Protein AF-A0A964MCD6-F1 (afdb_monomer_lite)

Foldseek 3Di:
DLLLVLLVLLVVLVDQLQNVCVQLVHHSVVSVCSNVVVDPDDDPSSVVSSVVSSCVSPVPDDDD

Structure (mmCIF, N/CA/C/O backbone):
data_AF-A0A964MCD6-F1
#
_entry.id   AF-A0A964MCD6-F1
#
loop_
_atom_site.group_PDB
_atom_site.id
_atom_site.type_symbol
_atom_site.label_atom_id
_atom_site.label_alt_id
_atom_site.label_comp_id
_atom_site.label_asym_id
_atom_site.label_entity_id
_atom_site.label_seq_id
_atom_site.pdbx_PDB_ins_code
_atom_site.Cartn_x
_atom_site.Cartn_y
_atom_site.Cartn_z
_atom_site.occupancy
_atom_site.B_iso_or_equiv
_atom_site.auth_seq_id
_atom_site.auth_comp_id
_atom_site.auth_asym_id
_atom_site.auth_atom_id
_atom_site.pdbx_PDB_model_num
ATOM 1 N N . MET A 1 1 ? -7.393 -11.164 -7.687 1.00 76.06 1 MET A N 1
ATOM 2 C CA . MET A 1 1 ? -7.907 -10.470 -6.482 1.00 76.06 1 MET A CA 1
ATOM 3 C C . MET A 1 1 ? -8.066 -9.004 -6.842 1.00 76.06 1 MET A C 1
ATOM 5 O O . MET A 1 1 ? -7.263 -8.531 -7.630 1.00 76.06 1 MET A O 1
ATOM 9 N N . ASP A 1 2 ? -9.086 -8.299 -6.354 1.00 88.12 2 ASP A N 1
ATOM 10 C CA . ASP A 1 2 ? -9.278 -6.888 -6.723 1.00 88.12 2 ASP A CA 1
ATOM 11 C C . ASP A 1 2 ? -8.463 -5.976 -5.790 1.00 88.12 2 ASP A C 1
ATOM 13 O O . ASP A 1 2 ? -8.947 -5.492 -4.766 1.00 88.12 2 ASP A O 1
ATOM 17 N N . TRP A 1 3 ? -7.172 -5.829 -6.101 1.00 92.19 3 TRP A N 1
ATOM 18 C CA . TRP A 1 3 ? -6.223 -5.053 -5.296 1.00 92.19 3 TRP A CA 1
ATOM 19 C C . TRP A 1 3 ? -6.582 -3.568 -5.245 1.00 92.19 3 TRP A C 1
ATOM 21 O O . TRP A 1 3 ? -6.455 -2.933 -4.197 1.00 92.19 3 TRP A O 1
ATOM 31 N N . LYS A 1 4 ? -7.078 -3.037 -6.3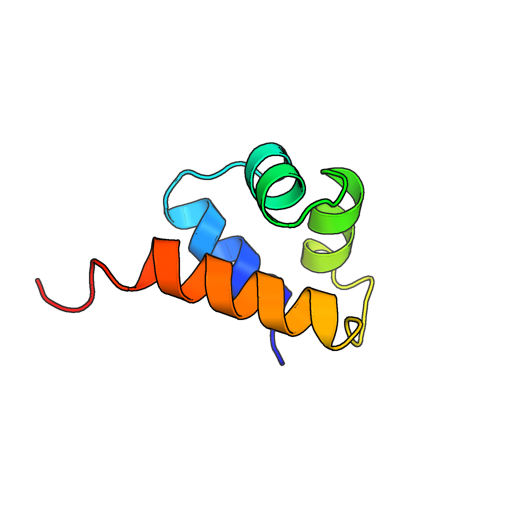67 1.00 93.50 4 LYS A N 1
ATOM 32 C CA . LYS A 1 4 ? -7.572 -1.666 -6.477 1.00 93.50 4 LYS A CA 1
ATOM 33 C C . LYS A 1 4 ? -8.693 -1.425 -5.471 1.00 93.50 4 LYS A C 1
ATOM 35 O O . LYS A 1 4 ? -8.593 -0.487 -4.684 1.00 93.50 4 LYS A O 1
ATOM 40 N N . LYS A 1 5 ? -9.701 -2.302 -5.443 1.00 93.50 5 LYS A N 1
ATOM 41 C CA . LYS A 1 5 ? -10.836 -2.177 -4.523 1.00 93.50 5 LYS A CA 1
ATOM 42 C C . LYS A 1 5 ? -10.407 -2.135 -3.055 1.00 93.50 5 LYS A C 1
ATOM 44 O O . LYS A 1 5 ? -10.941 -1.340 -2.290 1.00 93.50 5 LYS A O 1
ATOM 49 N N . LEU A 1 6 ? -9.422 -2.942 -2.657 1.00 93.69 6 LEU A N 1
ATOM 50 C CA . LEU A 1 6 ? -8.908 -2.909 -1.282 1.00 93.69 6 LEU A CA 1
ATOM 51 C C . LEU A 1 6 ? -8.282 -1.558 -0.930 1.00 93.69 6 LEU A C 1
ATOM 53 O O . LEU A 1 6 ? -8.528 -1.038 0.156 1.00 93.69 6 LEU A O 1
ATOM 57 N N . ILE A 1 7 ? -7.490 -0.983 -1.838 1.00 94.56 7 ILE A N 1
ATOM 58 C CA . ILE A 1 7 ? -6.883 0.334 -1.623 1.00 94.56 7 ILE A CA 1
ATOM 59 C C . ILE A 1 7 ? -7.969 1.409 -1.561 1.00 94.56 7 ILE A C 1
ATOM 61 O O . ILE A 1 7 ? -7.942 2.223 -0.645 1.00 94.56 7 ILE A O 1
ATOM 65 N N . GLU A 1 8 ? -8.943 1.390 -2.471 1.00 94.38 8 GLU A N 1
ATOM 66 C CA . GLU A 1 8 ? -10.054 2.350 -2.470 1.00 94.38 8 GLU A CA 1
ATOM 67 C C . GLU A 1 8 ? -10.865 2.286 -1.166 1.00 94.38 8 GLU A C 1
ATOM 69 O O . GLU A 1 8 ? -11.167 3.322 -0.580 1.00 94.38 8 GLU A O 1
ATOM 74 N N . GLU A 1 9 ? -11.152 1.089 -0.649 1.00 94.00 9 GLU A N 1
ATOM 75 C CA . GLU A 1 9 ? -11.841 0.915 0.636 1.00 94.00 9 GLU A CA 1
ATOM 76 C C . GLU A 1 9 ? -11.026 1.464 1.819 1.00 94.00 9 GLU A C 1
ATOM 78 O O . GLU A 1 9 ? -11.593 2.102 2.707 1.00 94.00 9 GLU A O 1
ATOM 83 N N . ILE A 1 10 ? -9.699 1.292 1.814 1.00 94.44 10 ILE A N 1
ATOM 84 C CA . ILE A 1 10 ? -8.811 1.909 2.812 1.00 94.44 10 ILE A CA 1
ATOM 85 C C . ILE A 1 10 ? -8.820 3.441 2.675 1.00 94.44 10 ILE A C 1
ATOM 87 O O . ILE A 1 10 ? -8.891 4.151 3.678 1.00 94.44 10 ILE A O 1
ATOM 91 N N . GLN A 1 11 ? -8.807 3.975 1.451 1.00 94.25 11 GLN A N 1
ATOM 92 C CA . GLN A 1 11 ? -8.874 5.421 1.221 1.00 94.25 11 GLN A CA 1
ATOM 93 C C . GLN A 1 11 ? -10.197 6.030 1.694 1.00 94.25 11 GLN A C 1
ATOM 95 O O . GLN A 1 11 ? -10.203 7.130 2.245 1.00 94.25 11 GLN A O 1
ATOM 100 N N . LEU A 1 12 ? -11.310 5.303 1.561 1.00 94.31 12 LEU A N 1
ATOM 101 C CA . LEU A 1 12 ? -12.613 5.713 2.098 1.00 94.31 12 LEU A CA 1
ATOM 102 C C . LEU A 1 12 ? -12.632 5.806 3.633 1.00 94.31 12 LEU A C 1
ATOM 104 O O . LEU A 1 12 ? -13.496 6.482 4.190 1.00 94.31 12 LEU A O 1
ATOM 108 N N . ARG A 1 13 ? -11.684 5.165 4.330 1.00 91.56 13 ARG A N 1
ATOM 109 C CA . ARG A 1 13 ? -11.483 5.327 5.781 1.00 91.56 13 ARG A CA 1
ATOM 110 C C . ARG A 1 13 ? -10.671 6.570 6.152 1.00 91.56 13 ARG A C 1
ATOM 112 O O . ARG A 1 13 ? -10.572 6.882 7.333 1.00 91.56 13 ARG A O 1
ATOM 119 N N . GLY A 1 14 ? -10.139 7.293 5.166 1.00 91.69 14 GLY A N 1
ATOM 120 C CA . GLY A 1 14 ? -9.399 8.540 5.354 1.00 91.69 14 GLY A CA 1
ATOM 121 C C . GLY A 1 14 ? -7.887 8.420 5.173 1.00 91.69 14 GLY A C 1
ATOM 122 O O . GLY A 1 14 ? -7.202 9.432 5.277 1.00 91.69 14 GLY A O 1
ATOM 123 N N . LEU A 1 15 ? -7.359 7.229 4.869 1.00 94.81 15 LEU A N 1
ATOM 124 C CA . LEU A 1 15 ? -5.930 7.063 4.608 1.00 94.81 15 LEU A CA 1
ATOM 125 C C . LEU A 1 15 ? -5.580 7.534 3.192 1.00 94.81 15 LEU A C 1
ATOM 127 O O . LEU A 1 15 ? -6.172 7.119 2.195 1.00 94.81 15 LEU A O 1
ATOM 131 N N . SER A 1 16 ? -4.557 8.369 3.079 1.00 96.00 16 SER A N 1
ATOM 132 C CA . SER A 1 16 ? -4.003 8.777 1.791 1.00 96.00 16 SER A CA 1
ATOM 133 C C . SER A 1 16 ? -3.146 7.670 1.161 1.00 96.00 16 SER A C 1
ATOM 135 O O . SER A 1 16 ? -2.630 6.779 1.833 1.00 96.00 16 SER A O 1
ATOM 137 N N . GLN A 1 17 ? -2.900 7.749 -0.152 1.00 95.25 17 GLN A N 1
ATOM 138 C CA . GLN A 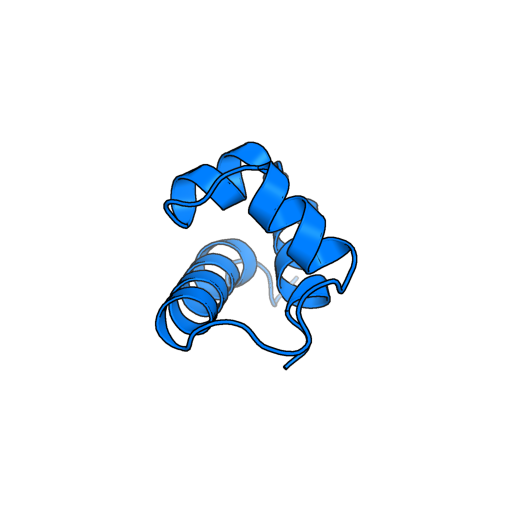1 17 ? -2.005 6.798 -0.835 1.00 95.25 17 GLN A CA 1
ATOM 139 C C . GLN A 1 17 ? -0.571 6.827 -0.287 1.00 95.25 17 GLN A C 1
ATOM 141 O O . GLN A 1 17 ? 0.134 5.823 -0.355 1.00 95.25 17 GLN A O 1
ATOM 146 N N . ALA A 1 18 ? -0.130 7.972 0.242 1.00 96.62 18 ALA A N 1
ATOM 147 C CA . ALA A 1 18 ? 1.184 8.106 0.857 1.00 96.62 18 ALA A CA 1
ATOM 148 C C . ALA A 1 18 ? 1.267 7.353 2.189 1.00 96.62 18 ALA A C 1
ATOM 150 O O . ALA A 1 18 ? 2.256 6.664 2.436 1.00 96.62 18 ALA A O 1
ATOM 151 N N . GLU A 1 19 ? 0.219 7.427 3.010 1.00 96.38 19 GLU A N 1
ATOM 152 C CA . GLU A 1 19 ? 0.125 6.678 4.266 1.00 96.38 19 GLU A CA 1
ATOM 153 C C . GLU A 1 19 ? 0.004 5.178 4.007 1.00 96.38 19 GLU A C 1
ATOM 155 O O . GLU A 1 19 ? 0.743 4.404 4.603 1.00 96.38 19 GLU A O 1
ATOM 160 N N . ILE A 1 20 ? -0.823 4.768 3.039 1.00 95.75 20 ILE A N 1
ATOM 161 C CA . ILE A 1 20 ? -0.917 3.363 2.610 1.00 95.75 20 ILE A CA 1
ATOM 162 C C . ILE A 1 20 ? 0.451 2.857 2.138 1.00 95.75 20 ILE A C 1
ATOM 164 O O . ILE A 1 20 ? 0.882 1.779 2.533 1.00 95.75 20 ILE A O 1
ATOM 168 N N . GLY A 1 21 ? 1.165 3.643 1.328 1.00 96.19 21 GLY A N 1
ATOM 169 C CA . GLY A 1 21 ? 2.514 3.295 0.886 1.00 96.19 21 GLY A CA 1
ATOM 170 C C . GLY A 1 21 ? 3.452 3.100 2.074 1.00 96.19 21 GLY A C 1
ATOM 171 O O . GLY A 1 21 ? 4.097 2.060 2.180 1.00 96.19 21 GLY A O 1
ATOM 172 N N . LYS A 1 22 ? 3.463 4.051 3.013 1.00 96.25 22 LYS A N 1
ATOM 173 C CA . LYS A 1 22 ? 4.275 3.982 4.232 1.00 96.25 22 LYS A CA 1
ATOM 174 C C . LYS A 1 22 ? 3.979 2.725 5.058 1.00 96.25 22 LYS A C 1
ATOM 176 O O . LYS A 1 22 ? 4.919 2.032 5.435 1.00 96.25 22 LYS A O 1
ATOM 181 N N . GLU A 1 23 ? 2.707 2.405 5.285 1.00 95.00 23 GLU A N 1
ATOM 182 C CA . GLU A 1 23 ? 2.272 1.209 6.025 1.00 95.00 23 GLU A CA 1
ATOM 183 C C . GLU A 1 23 ? 2.682 -0.098 5.331 1.00 95.00 23 GLU A C 1
ATOM 185 O O . GLU A 1 23 ? 2.990 -1.090 5.989 1.00 95.00 23 GLU A O 1
ATOM 190 N N . LEU A 1 24 ? 2.727 -0.098 3.998 1.00 94.44 24 LEU A N 1
ATOM 191 C CA . LEU A 1 24 ? 3.136 -1.253 3.197 1.00 94.44 24 LEU A CA 1
ATOM 192 C C . LEU A 1 24 ? 4.652 -1.311 2.939 1.00 94.44 24 LEU A C 1
ATOM 194 O O . LEU A 1 24 ? 5.118 -2.241 2.282 1.00 94.44 24 LEU A O 1
ATOM 198 N N . GLY A 1 25 ? 5.432 -0.328 3.402 1.00 95.00 25 GLY A N 1
ATOM 199 C CA . GLY A 1 25 ? 6.855 -0.209 3.061 1.00 95.00 25 GLY A CA 1
ATOM 200 C C . GLY A 1 25 ? 7.103 0.056 1.567 1.00 95.00 25 GLY A C 1
ATOM 201 O O . GLY A 1 25 ? 8.132 -0.341 1.017 1.00 95.00 25 GLY A O 1
ATOM 202 N N . ARG A 1 26 ? 6.146 0.695 0.886 1.00 94.88 26 ARG A N 1
ATOM 203 C CA . ARG A 1 26 ? 6.153 1.029 -0.545 1.00 94.88 26 ARG A CA 1
ATOM 204 C C . ARG A 1 26 ? 6.045 2.539 -0.767 1.00 94.88 26 ARG A C 1
ATOM 206 O O . ARG A 1 26 ? 5.748 3.314 0.137 1.00 94.88 26 ARG A O 1
ATOM 213 N N . SER A 1 27 ? 6.299 2.985 -1.995 1.00 96.31 27 SER A N 1
ATOM 214 C CA . SER A 1 27 ? 6.126 4.394 -2.357 1.00 96.31 27 SER A CA 1
ATOM 215 C C . SER A 1 27 ? 4.653 4.727 -2.616 1.00 96.31 27 SER A C 1
ATOM 217 O O . SER A 1 27 ? 3.867 3.869 -3.017 1.00 96.31 27 SER A O 1
ATOM 219 N N . GLN A 1 28 ? 4.283 6.001 -2.468 1.00 96.19 28 GLN A N 1
ATOM 220 C CA . GLN A 1 28 ? 2.961 6.487 -2.886 1.00 96.19 28 GLN A CA 1
ATOM 221 C C . GLN A 1 28 ? 2.693 6.200 -4.376 1.00 96.19 28 GLN A C 1
ATOM 223 O O . GLN A 1 28 ? 1.577 5.842 -4.744 1.00 96.19 28 GLN A O 1
ATOM 228 N N . ALA A 1 29 ? 3.725 6.299 -5.222 1.00 95.88 29 ALA A N 1
ATOM 229 C CA . ALA A 1 29 ? 3.633 5.989 -6.647 1.00 95.88 29 ALA A CA 1
ATOM 230 C C . ALA A 1 29 ? 3.267 4.519 -6.900 1.00 95.88 29 ALA A C 1
ATOM 232 O O . ALA A 1 29 ? 2.411 4.246 -7.736 1.00 95.88 29 ALA A O 1
ATOM 233 N N . TRP A 1 30 ? 3.846 3.589 -6.131 1.00 95.69 30 TRP A N 1
ATOM 234 C CA . TRP A 1 30 ? 3.487 2.173 -6.206 1.00 95.69 30 TRP A CA 1
ATOM 235 C C . TRP A 1 30 ? 1.996 1.971 -5.912 1.00 95.69 30 TRP A C 1
ATOM 237 O O . TRP A 1 30 ? 1.304 1.332 -6.698 1.00 95.69 30 TRP A O 1
ATOM 247 N N . VAL A 1 31 ? 1.468 2.596 -4.853 1.00 95.50 31 VAL A N 1
ATOM 248 C CA . VAL A 1 31 ? 0.031 2.534 -4.517 1.00 95.50 31 VAL A CA 1
ATOM 249 C C . VAL A 1 31 ? -0.822 3.095 -5.658 1.00 95.50 31 VAL A C 1
ATOM 251 O O . VAL A 1 31 ? -1.815 2.485 -6.053 1.00 95.50 31 VAL A O 1
ATOM 254 N N . ALA A 1 32 ? -0.418 4.228 -6.234 1.00 95.62 32 ALA A N 1
ATOM 255 C CA . ALA A 1 32 ? -1.119 4.834 -7.359 1.00 95.62 32 ALA A CA 1
ATOM 256 C C . ALA A 1 32 ? -1.121 3.934 -8.610 1.00 95.62 32 ALA A C 1
ATOM 258 O O . ALA A 1 32 ? -2.081 3.951 -9.378 1.00 95.62 32 ALA A O 1
ATOM 259 N N . ASP A 1 33 ? -0.073 3.140 -8.821 1.00 94.94 33 ASP A N 1
ATOM 260 C CA . ASP A 1 33 ? 0.023 2.197 -9.937 1.00 94.94 33 ASP A CA 1
ATOM 261 C C . ASP A 1 33 ? -0.862 0.966 -9.742 1.00 94.94 33 ASP A C 1
ATOM 263 O O . ASP A 1 33 ? -1.491 0.522 -10.705 1.00 94.94 33 ASP A O 1
ATOM 267 N N . VAL A 1 34 ? -1.009 0.486 -8.502 1.00 93.81 34 VAL A N 1
ATOM 268 C CA . VAL A 1 34 ? -2.004 -0.545 -8.165 1.00 93.81 34 VAL A CA 1
ATOM 269 C C . VAL A 1 34 ? -3.425 -0.030 -8.413 1.00 93.81 34 VAL A C 1
ATOM 271 O O . VAL A 1 34 ? -4.214 -0.708 -9.065 1.00 93.81 34 VAL A O 1
ATOM 274 N N . VAL A 1 35 ? -3.748 1.194 -7.978 1.00 94.25 35 VAL A N 1
ATOM 275 C CA . VAL A 1 35 ? -5.080 1.801 -8.200 1.00 94.25 35 VAL A CA 1
ATOM 276 C C . VAL A 1 35 ? -5.380 2.008 -9.688 1.00 94.25 35 VAL A C 1
ATOM 278 O O . VAL A 1 35 ? -6.519 1.850 -10.127 1.00 94.25 35 VAL A O 1
ATOM 281 N N . ARG A 1 36 ? -4.360 2.330 -10.490 1.00 93.56 36 ARG A N 1
ATOM 282 C CA . ARG A 1 36 ? -4.477 2.446 -11.953 1.00 93.56 36 ARG A CA 1
ATOM 283 C C . ARG A 1 36 ? -4.563 1.097 -12.672 1.00 93.56 36 ARG A C 1
ATOM 285 O O . ARG A 1 36 ? -4.728 1.098 -13.886 1.00 93.56 36 ARG A O 1
ATOM 292 N N . GLY A 1 37 ? -4.444 -0.023 -11.958 1.00 90.12 37 GLY A N 1
ATOM 293 C CA . GLY A 1 37 ? -4.484 -1.358 -12.551 1.00 90.12 37 GLY A CA 1
ATOM 294 C C . GLY A 1 37 ? -3.255 -1.682 -13.398 1.00 90.12 37 GLY A C 1
ATOM 295 O O . GLY A 1 37 ? -3.353 -2.479 -14.321 1.00 90.12 37 GLY A O 1
ATOM 296 N N . ARG A 1 38 ? -2.092 -1.069 -13.118 1.00 89.69 38 ARG A N 1
ATOM 297 C CA . ARG A 1 38 ? -0.844 -1.396 -13.838 1.00 89.69 38 ARG A CA 1
ATOM 298 C C . ARG A 1 38 ? -0.265 -2.760 -13.460 1.00 89.69 38 ARG A C 1
ATOM 300 O O . ARG A 1 38 ? 0.676 -3.214 -14.103 1.00 89.69 38 ARG A O 1
ATOM 307 N N . TYR A 1 39 ? -0.786 -3.372 -12.401 1.00 86.75 39 TYR A N 1
ATOM 308 C CA . TYR A 1 39 ? -0.387 -4.687 -11.930 1.00 86.75 39 TYR A CA 1
ATOM 309 C C . TYR A 1 39 ? -1.565 -5.647 -12.062 1.00 86.75 39 TYR A C 1
ATOM 311 O O . TYR A 1 39 ? -2.572 -5.476 -11.374 1.00 86.75 39 TYR A O 1
ATOM 319 N N . ASP A 1 40 ? -1.407 -6.666 -12.905 1.00 80.88 40 ASP A N 1
ATOM 320 C CA . ASP A 1 40 ? -2.352 -7.786 -12.982 1.00 80.88 40 ASP A CA 1
ATOM 321 C C . ASP A 1 40 ? -2.310 -8.626 -11.700 1.00 80.88 40 ASP A C 1
ATOM 323 O O . ASP A 1 40 ? -3.332 -9.120 -11.222 1.00 80.88 40 ASP A O 1
ATOM 327 N N . ASP A 1 41 ? -1.117 -8.741 -11.110 1.00 86.69 41 ASP A N 1
ATOM 328 C CA . ASP A 1 41 ? -0.915 -9.384 -9.824 1.00 86.69 41 ASP A CA 1
ATOM 329 C C . ASP A 1 41 ? 0.196 -8.712 -9.013 1.00 86.69 41 ASP A C 1
ATOM 331 O O . ASP A 1 41 ? 1.137 -8.120 -9.553 1.00 86.69 41 ASP A O 1
ATOM 335 N N . LEU A 1 42 ? 0.078 -8.805 -7.692 1.00 90.00 42 LEU A N 1
ATOM 336 C CA . LEU A 1 42 ? 1.091 -8.330 -6.759 1.00 90.00 42 LEU A CA 1
ATOM 337 C C . LEU A 1 42 ? 1.956 -9.502 -6.311 1.00 90.00 42 LEU A C 1
ATOM 339 O O . LEU A 1 42 ? 1.512 -10.646 -6.251 1.00 90.00 42 LEU A O 1
ATOM 343 N N . LYS A 1 43 ? 3.196 -9.217 -5.902 1.00 92.44 43 LYS A N 1
ATOM 344 C CA . LYS A 1 43 ? 3.983 -10.225 -5.184 1.00 92.44 43 LYS A CA 1
ATOM 345 C C . LYS A 1 43 ? 3.195 -10.682 -3.961 1.00 92.44 43 LYS A C 1
ATO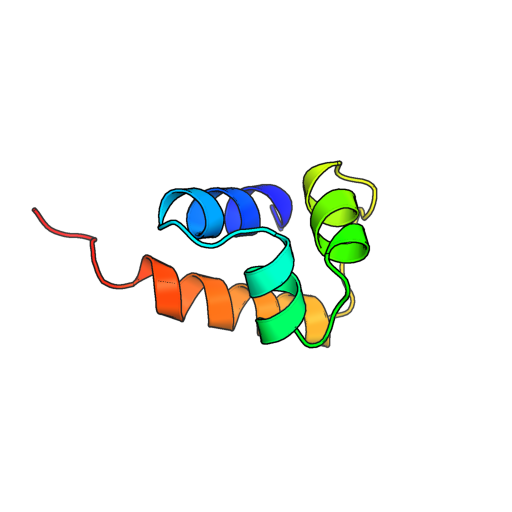M 347 O O . LYS A 1 43 ? 2.608 -9.855 -3.265 1.00 92.44 43 LYS A O 1
ATOM 352 N N . TRP A 1 44 ? 3.237 -11.980 -3.663 1.00 91.81 44 TRP A N 1
ATOM 353 C CA . TRP A 1 44 ? 2.471 -12.568 -2.560 1.00 91.81 44 TRP A CA 1
ATOM 354 C C . TRP A 1 44 ? 2.636 -11.801 -1.239 1.00 91.81 44 TRP A C 1
ATOM 356 O O . TRP A 1 44 ? 1.648 -11.526 -0.564 1.00 91.81 44 TRP A O 1
ATOM 366 N N . SER A 1 45 ? 3.861 -11.378 -0.908 1.00 93.06 45 SER A N 1
ATOM 367 C CA . SER A 1 45 ? 4.150 -10.574 0.287 1.00 93.06 45 SER A CA 1
ATOM 368 C C . SER A 1 45 ? 3.427 -9.223 0.298 1.00 93.06 45 SER A C 1
ATOM 370 O O . SER A 1 45 ? 2.895 -8.824 1.330 1.00 93.06 45 SER A O 1
ATOM 372 N N . ASP A 1 46 ? 3.370 -8.537 -0.847 1.00 93.81 46 ASP A N 1
ATOM 373 C CA . ASP A 1 46 ? 2.694 -7.243 -0.987 1.00 93.81 46 A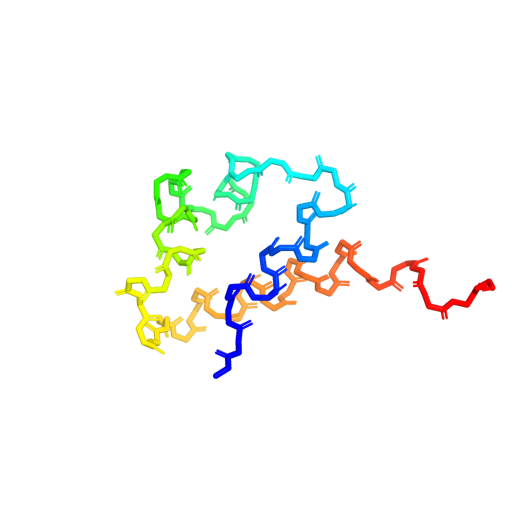SP A CA 1
ATOM 374 C C . ASP A 1 46 ? 1.174 -7.413 -0.915 1.00 93.81 46 ASP A C 1
ATOM 376 O O . ASP A 1 46 ? 0.492 -6.644 -0.238 1.00 93.81 46 ASP A O 1
ATOM 380 N N . GLY A 1 47 ? 0.649 -8.470 -1.541 1.00 93.62 47 GLY A N 1
ATOM 381 C CA . GLY A 1 47 ? -0.762 -8.835 -1.443 1.00 93.62 47 GLY A CA 1
ATOM 382 C C . GLY A 1 47 ? -1.180 -9.159 -0.006 1.00 93.62 47 GLY A C 1
ATOM 383 O O . GLY A 1 47 ? -2.196 -8.654 0.468 1.00 93.62 47 GLY A O 1
ATOM 384 N N . GLN A 1 48 ? -0.385 -9.949 0.726 1.00 95.62 48 GLN A N 1
ATOM 385 C CA . GLN A 1 48 ? -0.652 -10.261 2.137 1.00 95.62 48 GLN A CA 1
ATOM 386 C C . GLN A 1 48 ? -0.607 -9.014 3.025 1.00 95.62 48 GLN A C 1
ATOM 388 O O . GLN A 1 48 ? -1.501 -8.832 3.853 1.00 95.62 48 GLN A O 1
ATOM 393 N N . ALA A 1 49 ? 0.383 -8.136 2.833 1.00 95.44 49 ALA A N 1
ATOM 394 C CA . ALA A 1 49 ? 0.479 -6.880 3.573 1.00 95.44 49 ALA A CA 1
ATOM 395 C C . ALA A 1 49 ? -0.738 -5.977 3.313 1.00 95.44 49 ALA A C 1
ATOM 397 O O . ALA A 1 49 ? -1.333 -5.460 4.259 1.00 95.44 49 ALA A O 1
ATOM 398 N N . LEU A 1 50 ? -1.173 -5.857 2.054 1.00 95.00 50 LEU A N 1
ATOM 399 C CA . LEU A 1 50 ? -2.360 -5.084 1.686 1.00 95.00 50 LEU A CA 1
ATOM 400 C C . LEU A 1 50 ? -3.643 -5.671 2.287 1.00 95.00 50 LEU A C 1
ATOM 402 O O . LEU A 1 50 ? -4.472 -4.927 2.803 1.00 95.00 50 LEU A O 1
ATOM 406 N N . ILE A 1 51 ? -3.802 -6.997 2.281 1.00 94.50 51 ILE A N 1
ATOM 407 C CA . ILE A 1 51 ? -4.943 -7.667 2.924 1.00 94.50 51 ILE A CA 1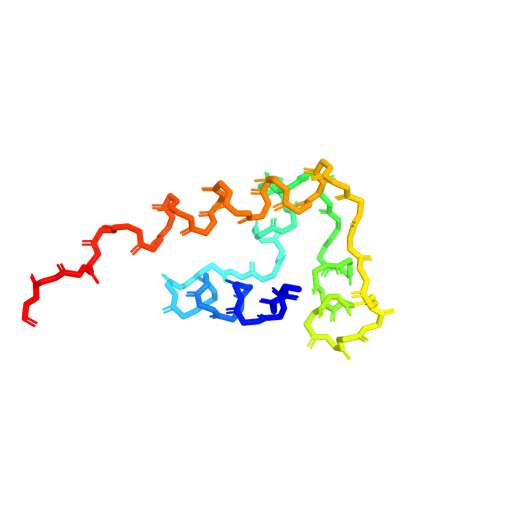
ATOM 408 C C . ILE A 1 51 ? -4.938 -7.423 4.436 1.00 94.50 51 ILE A C 1
ATOM 410 O O . ILE A 1 51 ? -5.995 -7.197 5.026 1.00 94.50 51 ILE A O 1
ATOM 414 N N . ALA A 1 52 ? -3.772 -7.489 5.079 1.00 94.88 52 ALA A N 1
ATOM 415 C CA . ALA A 1 52 ? -3.642 -7.244 6.510 1.00 94.88 52 ALA A CA 1
ATOM 416 C C . ALA A 1 52 ? -3.993 -5.791 6.863 1.00 94.88 52 ALA A C 1
ATOM 418 O O . ALA A 1 52 ? -4.795 -5.571 7.773 1.00 94.88 52 ALA A O 1
ATOM 419 N N . LEU A 1 53 ? -3.465 -4.827 6.102 1.00 94.44 53 LEU A N 1
ATOM 420 C CA . LEU A 1 53 ? -3.787 -3.408 6.235 1.00 94.44 53 LEU A CA 1
ATOM 421 C C . LEU A 1 53 ? -5.286 -3.169 6.041 1.00 94.44 53 LEU A C 1
ATOM 423 O O . LEU A 1 53 ? -5.939 -2.602 6.910 1.00 94.44 53 LEU A O 1
ATOM 427 N N . HIS A 1 54 ? -5.859 -3.681 4.952 1.00 94.75 54 HIS A N 1
ATOM 428 C CA . HIS A 1 54 ? -7.289 -3.568 4.676 1.00 94.75 54 HIS A CA 1
ATOM 429 C C . HIS A 1 54 ? -8.134 -4.111 5.822 1.00 94.75 54 HIS A C 1
ATOM 431 O O . HIS A 1 54 ? -9.033 -3.430 6.306 1.00 94.75 54 HIS A O 1
ATOM 437 N N . ARG A 1 55 ? -7.816 -5.310 6.317 1.00 93.00 55 ARG A N 1
ATOM 438 C CA . ARG A 1 55 ? -8.527 -5.900 7.453 1.00 93.00 55 ARG A CA 1
ATOM 439 C C . ARG A 1 55 ? -8.419 -5.034 8.696 1.00 93.00 55 ARG A C 1
ATOM 441 O O . ARG A 1 55 ? -9.410 -4.935 9.401 1.00 93.00 55 ARG A O 1
ATOM 448 N N . ARG A 1 56 ? -7.264 -4.436 8.975 1.00 92.06 56 ARG A N 1
ATOM 449 C CA . ARG A 1 56 ? -7.068 -3.570 10.142 1.00 92.06 56 ARG A CA 1
ATOM 450 C C . ARG A 1 56 ? -7.924 -2.305 10.050 1.00 92.06 56 ARG A C 1
ATOM 452 O O . ARG A 1 56 ? -8.695 -2.045 10.962 1.00 92.06 56 ARG A O 1
ATOM 459 N N . GLU A 1 57 ? -7.864 -1.598 8.924 1.00 91.25 57 GLU A N 1
ATOM 460 C CA . GLU A 1 57 ? -8.579 -0.324 8.735 1.00 91.25 57 GLU A CA 1
ATOM 461 C C . GLU A 1 57 ? -10.088 -0.515 8.480 1.00 91.25 57 GLU A C 1
ATOM 463 O O . GLU A 1 57 ? -10.913 0.344 8.795 1.00 91.25 57 GLU A O 1
ATOM 468 N N . CYS A 1 58 ? -10.493 -1.651 7.901 1.00 87.94 58 CYS A N 1
ATOM 469 C CA . CYS A 1 58 ? -11.883 -1.888 7.512 1.00 87.94 58 CYS A CA 1
ATOM 470 C C . CYS A 1 58 ? -12.680 -2.778 8.475 1.00 87.94 58 CYS A C 1
ATOM 472 O O . CYS A 1 58 ? -13.913 -2.711 8.417 1.00 87.94 58 CYS A O 1
ATOM 474 N N . LYS A 1 59 ? -12.053 -3.557 9.380 1.00 75.25 59 LYS A N 1
ATOM 475 C CA . LYS A 1 59 ? -12.788 -4.458 10.298 1.00 75.25 59 LYS A CA 1
ATOM 476 C C . LYS A 1 59 ? -13.648 -3.760 11.353 1.00 75.25 59 LYS A C 1
ATOM 478 O O . LYS A 1 59 ? -14.491 -4.440 11.927 1.00 75.25 59 LYS A O 1
ATOM 483 N N . GLU A 1 60 ? -13.530 -2.454 11.583 1.00 59.06 60 GLU A N 1
ATOM 484 C CA . GLU A 1 60 ? -14.248 -1.815 12.701 1.00 59.06 60 GLU A CA 1
ATOM 485 C C . GLU A 1 60 ? -15.618 -1.199 12.387 1.00 59.06 60 GLU A C 1
ATOM 487 O O . GLU A 1 60 ? -16.291 -0.736 13.302 1.00 59.06 60 GLU A O 1
ATOM 492 N N . LYS A 1 61 ? -16.136 -1.264 11.153 1.00 53.97 61 LYS A N 1
ATOM 493 C CA . LYS A 1 61 ? -17.574 -1.001 10.930 1.00 53.97 61 LYS A CA 1
ATOM 494 C C . LYS A 1 61 ? -18.188 -1.959 9.929 1.00 53.97 61 LYS A C 1
ATOM 496 O O . LYS A 1 61 ? -18.344 -1.633 8.755 1.00 53.97 61 LYS A O 1
ATOM 501 N N . LYS A 1 62 ? -18.590 -3.120 10.439 1.00 46.66 62 LYS A N 1
ATOM 502 C CA . LYS A 1 62 ? -19.692 -3.911 9.890 1.00 46.66 62 LYS A CA 1
ATOM 503 C C . LYS A 1 62 ? -20.679 -4.223 11.021 1.00 46.66 62 LYS A C 1
ATOM 505 O O . LYS A 1 62 ? -20.697 -5.345 11.504 1.00 46.66 62 LYS A O 1
ATOM 510 N N . ALA A 1 63 ? -21.406 -3.192 11.467 1.00 37.75 63 ALA A N 1
ATOM 511 C CA . ALA A 1 63 ? -22.742 -3.230 12.086 1.00 37.75 63 ALA A CA 1
ATOM 512 C C . ALA A 1 63 ? -23.0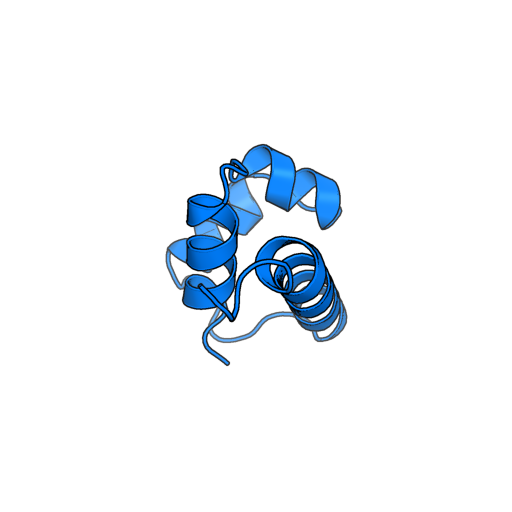72 -1.849 12.696 1.00 37.75 63 ALA A C 1
ATOM 514 O O . ALA A 1 63 ? -22.681 -1.552 13.823 1.00 37.75 63 ALA A O 1
ATOM 515 N N . ALA A 1 64 ? -23.763 -1.008 11.931 1.00 34.22 64 ALA A N 1
ATOM 516 C CA . ALA A 1 64 ? -24.751 -0.053 12.427 1.00 34.22 64 ALA A CA 1
ATOM 517 C C . ALA A 1 64 ? -25.880 -0.038 11.395 1.00 34.22 64 ALA A C 1
ATOM 519 O O . ALA A 1 64 ? -25.530 -0.023 10.190 1.00 34.22 64 ALA A O 1
#

Secondary structure (DSSP, 8-state):
--HHHHHHHHHHTT--HHHHHHHTTS-HHHHHHHHTT--SS--HHHHHHHHHHHHHHHTT-S--

Radius of gyration: 11.17 Å; chains: 1; bounding box: 32×21×26 Å

Sequence (64 aa):
MDWKKLIEEIQLRGLSQAEIGKELGRSQAWVADVVRGRYDDLKWSDGQALIALHRRECKEKKAA

pLDDT: mean 89.21, std 13.41, range [34.22, 96.62]